Protein AF-A0A379E3A5-F1 (afdb_monomer_lite)

Structure (mmCIF, N/CA/C/O backbone):
data_AF-A0A379E3A5-F1
#
_entry.id   AF-A0A379E3A5-F1
#
loop_
_atom_site.group_PDB
_atom_site.id
_atom_site.type_symbol
_atom_site.label_atom_id
_atom_site.label_alt_id
_atom_site.label_comp_id
_atom_site.label_asym_id
_atom_site.label_entity_id
_atom_site.label_seq_id
_atom_site.pdbx_PDB_ins_code
_atom_site.Cartn_x
_atom_site.Cartn_y
_atom_site.Cartn_z
_atom_site.occupancy
_atom_site.B_iso_or_equiv
_atom_site.auth_seq_id
_atom_site.auth_comp_id
_atom_site.auth_asym_id
_atom_site.auth_atom_id
_atom_site.pdbx_PDB_model_num
ATOM 1 N N . MET A 1 1 ? -77.070 34.962 25.515 1.00 41.66 1 MET A N 1
ATOM 2 C CA . MET A 1 1 ? -76.681 36.054 24.591 1.00 41.66 1 MET A CA 1
ATOM 3 C C . MET A 1 1 ? -75.166 36.181 24.568 1.00 41.66 1 MET A C 1
ATOM 5 O O . MET A 1 1 ? -74.555 35.970 25.603 1.00 41.66 1 MET A O 1
ATOM 9 N N . LYS A 1 2 ? -74.627 36.592 23.411 1.00 41.41 2 LYS A N 1
ATOM 10 C CA . LYS A 1 2 ? -73.234 36.985 23.118 1.00 41.41 2 LYS A CA 1
ATOM 11 C C . LYS A 1 2 ? -72.189 35.866 22.981 1.00 41.41 2 LYS A C 1
ATOM 13 O O . LYS A 1 2 ? -71.687 35.300 23.939 1.00 41.41 2 LYS A O 1
ATOM 18 N N . LYS A 1 3 ? -71.871 35.630 21.704 1.00 47.22 3 LYS A N 1
ATOM 19 C CA . LYS A 1 3 ? -70.732 34.888 21.165 1.00 47.22 3 LYS A CA 1
ATOM 20 C C . LYS A 1 3 ? -69.442 35.568 21.634 1.00 47.22 3 LYS A C 1
ATOM 22 O O . LYS A 1 3 ? -69.296 36.773 21.432 1.00 47.22 3 LYS A O 1
ATOM 27 N N . ILE A 1 4 ? -68.544 34.814 22.257 1.00 56.84 4 ILE A N 1
ATOM 28 C CA . ILE A 1 4 ? -67.207 35.296 22.605 1.00 56.84 4 ILE A CA 1
ATOM 29 C C . ILE A 1 4 ? -66.348 35.166 21.345 1.00 56.84 4 ILE A C 1
ATOM 31 O O . ILE A 1 4 ? -66.175 34.072 20.812 1.00 56.84 4 ILE A O 1
ATOM 35 N N . LEU A 1 5 ? -65.883 36.307 20.842 1.00 57.22 5 LEU A N 1
ATOM 36 C CA . LEU A 1 5 ? -64.847 36.397 19.820 1.00 57.2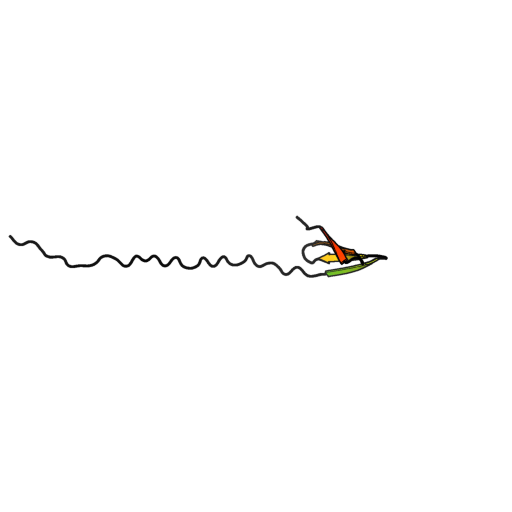2 5 LEU A CA 1
ATOM 37 C C . LEU A 1 5 ? -63.534 35.896 20.429 1.00 57.22 5 LEU A C 1
ATOM 39 O O . LEU A 1 5 ? -63.093 36.448 21.434 1.00 57.22 5 LEU A O 1
ATOM 43 N N . PHE A 1 6 ? -62.905 34.898 19.811 1.00 51.16 6 PHE A N 1
ATOM 44 C CA . PHE A 1 6 ? -61.496 34.599 20.053 1.00 51.16 6 PHE A CA 1
ATOM 45 C C . PHE A 1 6 ? -60.713 34.728 18.754 1.00 51.16 6 PHE A C 1
ATOM 47 O O . PHE A 1 6 ? -61.046 34.144 17.724 1.00 51.16 6 PHE A O 1
ATOM 54 N N . SER A 1 7 ? -59.712 35.591 18.841 1.00 56.69 7 SER A N 1
ATOM 55 C CA . SER A 1 7 ? -58.827 36.048 17.789 1.00 56.69 7 SER A CA 1
ATOM 56 C C . SER A 1 7 ? -57.903 34.950 17.257 1.00 56.69 7 SER A C 1
ATOM 58 O O . SER A 1 7 ? -57.435 34.095 18.000 1.00 56.69 7 SER A O 1
ATOM 60 N N . LEU A 1 8 ? -57.632 35.054 15.955 1.00 51.56 8 LEU A N 1
ATOM 61 C CA . LEU A 1 8 ? -56.345 34.896 15.268 1.00 51.56 8 LEU A CA 1
ATOM 62 C C . LEU A 1 8 ? -55.169 34.298 16.075 1.00 51.56 8 LEU A C 1
ATOM 64 O O . LEU A 1 8 ? -54.625 34.989 16.933 1.00 51.56 8 LEU A O 1
ATOM 68 N N . ALA A 1 9 ? -54.722 33.090 15.696 1.00 60.16 9 ALA A N 1
ATOM 69 C CA . ALA A 1 9 ? -53.312 32.705 15.463 1.00 60.16 9 ALA A CA 1
ATOM 70 C C . ALA A 1 9 ? -53.123 31.173 15.491 1.00 60.16 9 ALA A C 1
ATOM 72 O O . ALA A 1 9 ? -53.346 30.561 16.530 1.00 60.16 9 ALA A O 1
ATOM 73 N N . LEU A 1 10 ? -52.650 30.567 14.390 1.00 43.81 10 LEU A N 1
ATOM 74 C CA . LEU A 1 10 ? -51.956 29.261 14.368 1.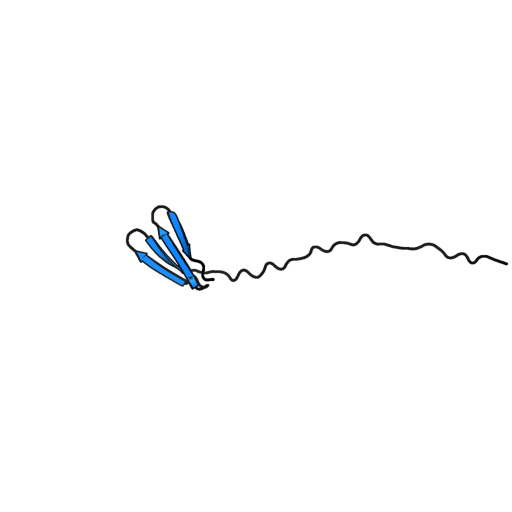00 43.81 10 LEU A CA 1
ATOM 75 C C . LEU A 1 10 ? -51.452 28.998 12.932 1.00 43.81 10 LEU A C 1
ATOM 77 O O . LEU A 1 10 ? -52.244 29.091 12.006 1.00 43.81 10 LEU A O 1
ATOM 81 N N . ALA A 1 11 ? -50.207 28.668 12.606 1.00 58.47 11 ALA A N 1
ATOM 82 C CA . ALA A 1 11 ? -48.954 28.552 13.333 1.00 58.47 11 ALA A CA 1
ATOM 83 C C . ALA A 1 11 ? -47.819 28.629 12.293 1.00 58.47 11 ALA A C 1
ATOM 85 O O . ALA A 1 11 ? -47.966 28.143 11.168 1.00 58.47 11 ALA A O 1
ATOM 86 N N . LEU A 1 12 ? -46.673 29.190 12.684 1.00 53.94 12 LEU A N 1
ATOM 87 C CA . LEU A 1 12 ? -45.418 28.987 11.968 1.00 53.94 12 LEU A CA 1
ATOM 88 C C . LEU A 1 12 ? -45.098 27.486 11.989 1.00 53.94 12 LEU A C 1
ATOM 90 O O . LEU A 1 12 ? -44.719 26.954 13.027 1.00 53.94 12 LEU A O 1
ATOM 94 N N . SER A 1 13 ? -45.244 26.793 10.865 1.00 58.03 13 SER A N 1
ATOM 95 C CA . SER A 1 13 ? -44.679 25.446 10.712 1.00 58.03 13 SER A CA 1
ATOM 96 C C . SER A 1 13 ? -44.038 25.269 9.341 1.00 58.03 13 SER A C 1
ATOM 98 O O . SER A 1 13 ? -44.205 24.262 8.664 1.00 58.03 13 SER A O 1
ATOM 100 N N . LEU A 1 14 ? -43.222 26.246 8.940 1.00 51.59 14 LEU A N 1
ATOM 101 C CA . LEU A 1 14 ? -42.094 25.922 8.076 1.00 51.59 14 LEU A CA 1
ATOM 102 C C . LEU A 1 14 ? -41.093 25.201 8.972 1.00 51.59 14 LEU A C 1
ATOM 104 O O . LEU A 1 14 ? -40.262 25.828 9.626 1.00 51.59 14 LEU A O 1
ATOM 108 N N . GLY A 1 15 ? -41.258 23.882 9.079 1.00 52.06 15 GLY A N 1
ATOM 109 C CA . GLY A 1 15 ? -40.249 23.011 9.650 1.00 52.06 15 GLY A CA 1
ATOM 110 C C . GLY A 1 15 ? -38.961 23.245 8.879 1.00 52.06 15 GLY A C 1
ATOM 111 O O . GLY A 1 15 ? -38.796 22.744 7.770 1.00 52.06 15 GLY A O 1
ATOM 112 N N . VAL A 1 16 ? -38.073 24.060 9.443 1.00 57.41 16 VAL A N 1
ATOM 113 C CA . VAL A 1 16 ? -36.685 24.120 9.015 1.00 57.41 16 VAL A CA 1
ATOM 114 C C . VAL A 1 16 ? -36.155 22.718 9.264 1.00 57.41 16 VAL A C 1
ATOM 116 O O . VAL A 1 16 ? -35.910 22.328 10.405 1.00 57.41 16 VAL A O 1
ATOM 119 N N . VAL A 1 17 ? -36.056 21.926 8.199 1.00 61.56 17 VAL A N 1
ATOM 120 C CA . VAL A 1 17 ? -35.302 20.681 8.232 1.00 61.56 17 VAL A CA 1
ATOM 121 C C . VAL A 1 17 ? -33.861 21.118 8.443 1.00 61.56 17 VAL A C 1
ATOM 123 O O . VAL A 1 17 ? -33.196 21.573 7.514 1.00 61.56 17 VAL A O 1
ATOM 126 N N . ALA A 1 18 ? -33.417 21.097 9.700 1.00 63.41 18 ALA A N 1
ATOM 127 C CA . ALA A 1 18 ? -32.030 21.359 10.031 1.00 63.41 18 ALA A CA 1
ATOM 128 C C . ALA A 1 18 ? -31.168 20.390 9.205 1.00 63.41 18 ALA A C 1
ATOM 130 O O . ALA A 1 18 ? -31.518 19.205 9.126 1.00 63.41 18 ALA A O 1
ATOM 131 N N . PRO A 1 19 ? -30.077 20.855 8.571 1.00 56.91 19 PRO A N 1
ATOM 132 C CA . PRO A 1 19 ? -29.165 19.967 7.874 1.00 56.91 19 PRO A CA 1
ATOM 133 C C . PRO A 1 19 ? -28.734 18.882 8.854 1.00 56.91 19 PRO A C 1
ATOM 135 O O . PRO A 1 19 ? -28.197 19.180 9.922 1.00 56.91 19 PRO A O 1
ATOM 138 N N . GLN A 1 20 ? -29.022 17.625 8.527 1.00 60.88 20 GLN A N 1
ATOM 139 C CA . GLN A 1 20 ? -28.477 16.511 9.280 1.00 60.88 20 GLN A CA 1
ATOM 140 C C . GLN A 1 20 ? -26.979 16.521 9.001 1.00 60.88 20 GLN A C 1
ATOM 142 O O . GLN A 1 20 ? -26.527 16.042 7.962 1.00 60.88 20 GLN A O 1
ATOM 147 N N . THR A 1 21 ? -26.211 17.138 9.897 1.00 57.91 21 THR A N 1
ATOM 148 C CA . THR A 1 21 ? -24.762 16.984 9.930 1.00 57.91 21 THR A CA 1
ATOM 149 C C . THR A 1 21 ? -24.506 15.526 10.266 1.00 57.91 21 THR A C 1
ATOM 151 O O . THR A 1 21 ? -24.429 15.138 11.430 1.00 57.91 21 THR A O 1
ATOM 154 N N . VAL A 1 22 ? -24.425 14.693 9.232 1.00 61.00 22 VAL A N 1
ATOM 155 C CA . VAL A 1 22 ? -23.822 13.377 9.353 1.00 61.00 22 VAL A CA 1
ATOM 156 C C . VAL A 1 22 ? -22.369 13.672 9.681 1.00 61.00 22 VAL A C 1
ATOM 158 O O . VAL A 1 22 ? -21.612 14.109 8.815 1.00 61.00 22 VAL A O 1
ATOM 161 N N . ALA A 1 23 ? -22.000 13.536 10.955 1.00 60.69 23 ALA A N 1
ATOM 162 C CA . ALA A 1 23 ? -20.605 13.544 11.344 1.00 60.69 23 ALA A CA 1
ATOM 163 C C . ALA A 1 23 ? -19.930 12.482 10.477 1.00 60.69 23 ALA A C 1
ATOM 165 O O . ALA A 1 23 ? -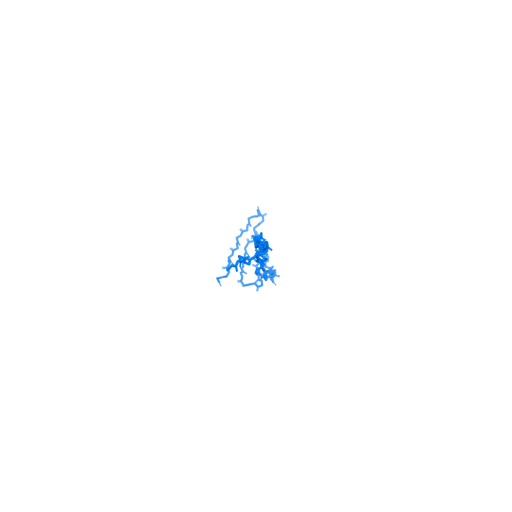20.241 11.295 10.606 1.00 60.69 23 ALA A O 1
ATOM 166 N N . ALA A 1 24 ? -19.091 12.917 9.534 1.00 60.97 24 ALA A N 1
ATOM 167 C CA . ALA A 1 24 ? -18.269 12.009 8.763 1.00 60.97 24 ALA A CA 1
ATOM 168 C C . ALA A 1 24 ? -17.557 11.136 9.794 1.00 60.97 24 ALA A C 1
ATOM 170 O O . ALA A 1 24 ? -16.829 11.656 10.643 1.00 60.97 24 ALA A O 1
ATOM 171 N N . LYS A 1 25 ? -17.878 9.835 9.797 1.00 54.28 25 LYS A N 1
ATOM 172 C CA . LYS A 1 25 ? -17.227 8.840 10.647 1.00 54.28 25 LYS A CA 1
ATOM 173 C C . LYS A 1 25 ? -15.741 9.110 10.496 1.00 54.28 25 LYS A C 1
ATOM 175 O O . LYS A 1 25 ? -15.256 8.995 9.376 1.00 54.28 25 LYS A O 1
ATOM 180 N N . SER A 1 26 ? -15.098 9.578 11.571 1.00 53.91 26 SER A N 1
ATOM 181 C CA . SER A 1 26 ? -13.692 9.976 11.569 1.00 53.91 26 SER A CA 1
ATOM 182 C C . SER A 1 26 ? -12.919 8.896 10.829 1.00 53.91 26 SER A C 1
ATOM 184 O O . SER A 1 26 ? -12.808 7.775 11.328 1.00 53.91 26 SER A O 1
ATOM 186 N N . SER A 1 27 ? -12.520 9.176 9.586 1.00 62.88 27 SER A N 1
ATOM 187 C CA . SER A 1 27 ? -11.701 8.252 8.825 1.00 62.88 27 SER A CA 1
ATOM 188 C C . SER A 1 27 ? -10.367 8.305 9.539 1.00 62.88 27 SER A C 1
ATOM 190 O O . SER A 1 27 ? -9.622 9.274 9.382 1.00 62.88 27 SER A O 1
ATOM 192 N N . SER A 1 28 ? -10.122 7.343 10.424 1.00 72.06 28 SER A N 1
ATOM 193 C CA . SER A 1 28 ? -8.817 7.150 11.036 1.00 72.06 28 SER A CA 1
ATOM 194 C C . SER A 1 28 ? -7.793 7.235 9.915 1.00 72.06 28 SER A C 1
ATOM 196 O O . SER A 1 28 ? -7.893 6.496 8.937 1.00 72.06 28 SER A O 1
ATOM 198 N N . LYS A 1 29 ? -6.897 8.221 10.003 1.00 86.00 29 LYS A N 1
ATOM 199 C CA . LYS A 1 29 ? -5.884 8.461 8.982 1.00 86.00 29 LYS A CA 1
ATOM 200 C C . LYS A 1 29 ? -5.071 7.175 8.836 1.00 86.00 29 LYS A C 1
ATOM 202 O O . LYS A 1 29 ? -4.435 6.745 9.796 1.00 86.00 29 LYS A O 1
ATOM 207 N N . ILE A 1 30 ? -5.152 6.552 7.665 1.00 89.31 30 ILE A N 1
ATOM 208 C CA . ILE A 1 30 ? -4.335 5.390 7.327 1.00 89.31 30 ILE A CA 1
ATOM 209 C C . ILE A 1 30 ? -2.988 5.938 6.866 1.00 89.31 30 ILE A C 1
ATOM 211 O O . ILE A 1 30 ? -2.924 6.787 5.976 1.00 89.31 30 ILE A O 1
ATOM 215 N N . GLU A 1 31 ? -1.923 5.502 7.521 1.00 94.56 31 GLU A N 1
ATOM 216 C CA . GLU A 1 31 ? -0.556 5.946 7.266 1.00 94.56 31 GLU A CA 1
ATOM 217 C C . GLU A 1 31 ? 0.296 4.748 6.864 1.00 94.56 31 GLU A C 1
ATOM 219 O O . GLU A 1 31 ? 0.019 3.620 7.266 1.00 94.56 31 GLU A O 1
ATOM 224 N N . VAL A 1 32 ? 1.339 4.990 6.075 1.00 95.94 32 VAL A N 1
ATOM 225 C CA . VAL A 1 32 ? 2.340 3.967 5.764 1.00 95.94 32 VAL A CA 1
ATOM 226 C C . VAL A 1 32 ? 3.253 3.794 6.972 1.00 95.94 32 VAL A C 1
ATOM 228 O O . VAL A 1 32 ? 3.805 4.773 7.474 1.00 95.94 32 VAL A O 1
ATOM 231 N N . THR A 1 33 ? 3.420 2.558 7.431 1.00 97.38 33 THR A N 1
ATOM 232 C CA . THR A 1 33 ? 4.282 2.226 8.573 1.00 97.38 33 THR A CA 1
ATOM 233 C C . THR A 1 33 ? 5.588 1.563 8.156 1.00 97.38 33 THR A C 1
ATOM 235 O O . THR A 1 33 ? 6.579 1.687 8.868 1.00 97.38 33 THR A O 1
ATOM 238 N N . GLU A 1 34 ? 5.606 0.862 7.022 1.00 98.00 34 GLU A N 1
ATOM 239 C CA . GLU A 1 34 ? 6.794 0.174 6.514 1.00 98.00 34 GLU A CA 1
ATOM 240 C C . GLU A 1 34 ? 6.770 0.129 4.984 1.00 98.00 34 GLU A C 1
ATOM 242 O O . GLU A 1 34 ? 5.702 -0.019 4.390 1.00 98.00 34 GLU A O 1
ATOM 247 N N . ILE A 1 35 ? 7.951 0.244 4.369 1.00 98.06 35 ILE A N 1
ATOM 248 C CA . ILE A 1 35 ? 8.178 0.012 2.940 1.00 98.06 35 ILE A CA 1
ATOM 249 C C . ILE A 1 35 ? 9.387 -0.917 2.811 1.00 98.06 35 ILE A C 1
ATOM 251 O O . ILE A 1 35 ? 10.447 -0.633 3.375 1.00 98.06 35 ILE A O 1
ATOM 255 N N . LYS A 1 36 ? 9.235 -2.012 2.066 1.00 98.25 36 LYS A N 1
ATOM 256 C CA . LYS A 1 36 ? 10.327 -2.901 1.663 1.00 98.25 36 LYS A CA 1
ATOM 257 C C . LYS A 1 36 ? 10.475 -2.851 0.153 1.00 98.25 36 LYS A C 1
ATOM 259 O O . LYS A 1 36 ? 9.517 -3.090 -0.574 1.00 98.25 36 LYS A O 1
ATOM 264 N N . HIS A 1 37 ? 11.688 -2.560 -0.291 1.00 98.19 37 HIS A N 1
ATOM 265 C CA . HIS A 1 37 ? 12.018 -2.483 -1.706 1.00 98.19 37 HIS A CA 1
ATOM 266 C C . HIS A 1 37 ? 12.420 -3.861 -2.233 1.00 98.19 37 HIS A C 1
ATOM 268 O O . HIS A 1 37 ? 13.292 -4.524 -1.660 1.00 98.19 37 HIS A O 1
ATOM 274 N N . HIS A 1 38 ? 11.806 -4.267 -3.338 1.00 96.56 38 HIS A N 1
ATOM 275 C CA . HIS A 1 38 ? 12.124 -5.474 -4.088 1.00 96.56 38 HIS A CA 1
ATOM 276 C C . HIS A 1 38 ? 12.451 -5.111 -5.539 1.00 96.56 38 HIS A C 1
ATOM 278 O O . HIS A 1 38 ? 12.162 -4.011 -6.004 1.00 96.56 38 HIS A O 1
ATOM 284 N N . ASP A 1 39 ? 13.066 -6.043 -6.264 1.00 97.06 39 ASP A N 1
ATOM 285 C CA . ASP A 1 39 ? 13.289 -5.866 -7.699 1.00 97.06 39 ASP A CA 1
ATOM 286 C C . ASP A 1 39 ? 11.931 -5.865 -8.425 1.00 97.06 39 ASP A C 1
ATOM 288 O O . ASP A 1 39 ? 11.215 -6.872 -8.420 1.00 97.06 39 ASP A O 1
ATOM 292 N N . GLY A 1 40 ? 11.547 -4.712 -8.980 1.00 94.94 40 GLY A N 1
ATOM 293 C CA . GLY A 1 40 ? 10.295 -4.506 -9.711 1.00 94.94 40 GLY A CA 1
ATOM 294 C C . GLY A 1 40 ? 9.065 -4.091 -8.887 1.00 94.94 40 GLY A C 1
ATOM 295 O O . GLY A 1 40 ? 8.022 -3.826 -9.496 1.00 94.94 40 GLY A O 1
ATOM 296 N N . TYR A 1 41 ? 9.132 -4.025 -7.547 1.00 98.00 41 TYR A N 1
ATOM 297 C CA . TYR A 1 41 ? 8.019 -3.529 -6.719 1.00 98.00 41 TYR A CA 1
ATOM 298 C C . TYR A 1 41 ? 8.406 -3.140 -5.280 1.00 98.00 41 TYR A C 1
ATOM 300 O O . TYR A 1 41 ? 9.383 -3.633 -4.722 1.00 98.00 41 TYR A O 1
ATOM 308 N N . ASP A 1 42 ? 7.546 -2.346 -4.642 1.00 98.38 42 ASP A N 1
ATOM 309 C CA . ASP A 1 42 ? 7.585 -2.040 -3.211 1.00 98.38 42 ASP A CA 1
ATOM 310 C C . ASP A 1 42 ? 6.453 -2.755 -2.462 1.00 98.38 42 ASP A C 1
ATOM 312 O O . ASP A 1 42 ? 5.284 -2.669 -2.848 1.00 98.38 42 ASP A O 1
ATOM 316 N N . GLU A 1 43 ? 6.784 -3.439 -1.367 1.00 97.94 43 GLU A N 1
ATOM 317 C CA . GLU A 1 43 ? 5.818 -3.959 -0.394 1.00 97.94 43 GLU A CA 1
ATOM 318 C C . GLU A 1 43 ? 5.589 -2.904 0.696 1.00 97.94 43 GLU A C 1
ATOM 320 O O . GLU A 1 43 ? 6.535 -2.449 1.341 1.00 97.94 43 GLU A O 1
ATOM 325 N N . VAL A 1 44 ? 4.334 -2.508 0.908 1.00 98.12 44 VAL A N 1
ATOM 326 C CA . VAL A 1 44 ? 3.954 -1.409 1.804 1.00 98.12 44 VAL A CA 1
ATOM 327 C C . VAL A 1 44 ? 2.973 -1.901 2.861 1.00 98.12 44 VAL A C 1
ATOM 329 O O . VAL A 1 44 ? 1.930 -2.465 2.531 1.00 98.12 44 VAL A O 1
ATOM 332 N N . THR A 1 45 ? 3.271 -1.625 4.129 1.00 97.69 45 THR A N 1
ATOM 333 C CA . THR A 1 45 ? 2.391 -1.919 5.270 1.00 97.69 45 THR A CA 1
ATOM 334 C C . THR A 1 45 ? 1.724 -0.638 5.756 1.00 97.69 45 THR A C 1
ATOM 336 O O . THR A 1 45 ? 2.380 0.400 5.889 1.00 97.69 45 THR A O 1
ATOM 339 N N . PHE A 1 46 ? 0.428 -0.712 6.055 1.00 96.31 46 PHE A N 1
ATOM 340 C CA . PHE A 1 46 ? -0.370 0.413 6.532 1.00 96.31 46 PHE A CA 1
ATOM 341 C C . PHE A 1 46 ? -0.722 0.284 8.022 1.00 96.31 46 PHE A C 1
ATOM 343 O O . PHE A 1 46 ? -0.782 -0.811 8.585 1.00 96.31 46 PHE A O 1
ATOM 350 N N . SER A 1 47 ? -1.000 1.417 8.669 1.00 94.69 47 SER A N 1
ATOM 351 C CA . SER A 1 47 ? -1.291 1.507 10.107 1.00 94.69 47 SER A CA 1
ATOM 352 C C . SER A 1 47 ? -2.575 0.793 10.544 1.00 94.69 47 SER A C 1
ATOM 354 O O . SER A 1 47 ? -2.734 0.480 11.723 1.00 94.69 47 SER A O 1
ATOM 356 N N . ASP A 1 48 ? -3.482 0.507 9.612 1.00 92.75 48 ASP A N 1
ATOM 357 C CA . ASP A 1 48 ? -4.702 -0.277 9.827 1.00 92.75 48 ASP A CA 1
ATOM 358 C C . ASP A 1 48 ? -4.467 -1.799 9.713 1.00 92.75 48 ASP A C 1
ATOM 360 O O . ASP A 1 48 ? -5.376 -2.598 9.949 1.00 92.75 48 ASP A O 1
ATOM 364 N N . GLY A 1 49 ? -3.239 -2.219 9.396 1.00 93.31 49 GLY A N 1
ATOM 365 C CA . GLY A 1 49 ? -2.865 -3.613 9.174 1.00 93.31 49 GLY A CA 1
ATOM 366 C C . GLY A 1 49 ? -3.187 -4.132 7.773 1.00 93.31 49 GLY A C 1
ATOM 367 O O . GLY A 1 49 ? -2.989 -5.323 7.528 1.00 93.31 49 GLY A O 1
ATOM 368 N N . SER A 1 50 ? -3.677 -3.277 6.873 1.00 95.62 50 SER A N 1
ATOM 369 C CA . SER A 1 50 ? -3.701 -3.549 5.438 1.00 95.62 50 SER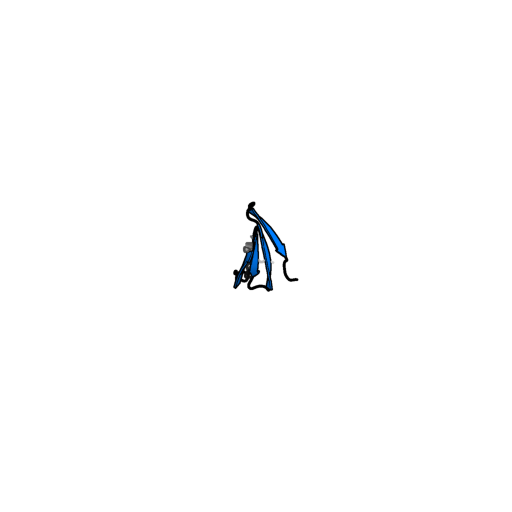 A CA 1
ATOM 370 C C . SER A 1 50 ? -2.269 -3.556 4.885 1.00 95.62 50 SER A C 1
ATOM 372 O O . SER A 1 50 ? -1.343 -3.013 5.496 1.00 95.62 50 SER A O 1
ATOM 374 N N . TYR A 1 51 ? -2.072 -4.142 3.707 1.00 96.81 51 TYR A N 1
ATOM 375 C CA . TYR A 1 51 ? -0.785 -4.109 3.004 1.00 96.81 51 TYR A CA 1
ATOM 376 C C . TYR A 1 51 ? -0.991 -4.001 1.492 1.00 96.81 51 TYR A C 1
ATOM 378 O O . TYR A 1 51 ? -2.078 -4.285 0.986 1.00 96.81 51 TYR A O 1
ATOM 386 N N . GLY A 1 52 ? 0.030 -3.581 0.752 1.00 97.25 52 GLY A N 1
ATOM 387 C CA . GLY A 1 52 ? -0.048 -3.464 -0.699 1.00 97.25 52 GLY A CA 1
ATOM 388 C C . GLY A 1 52 ? 1.282 -3.651 -1.416 1.00 97.25 52 GLY A C 1
ATOM 389 O 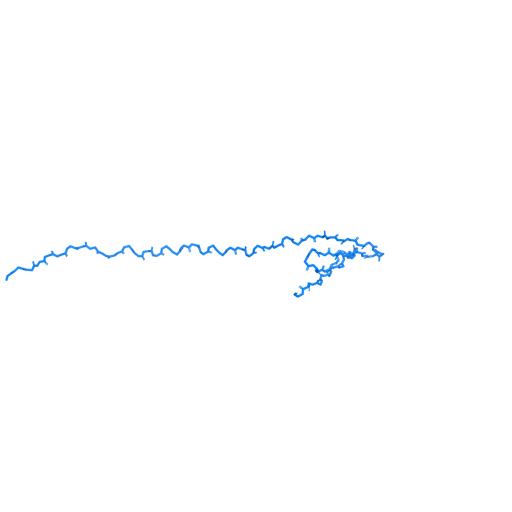O . GLY A 1 52 ? 2.343 -3.611 -0.802 1.00 97.25 52 GLY A O 1
ATOM 390 N N . PHE A 1 53 ? 1.190 -3.846 -2.728 1.00 98.12 53 PHE A N 1
ATOM 391 C CA . PHE A 1 53 ? 2.321 -3.938 -3.648 1.00 98.12 53 PHE A CA 1
ATOM 392 C C . PHE A 1 53 ? 2.219 -2.819 -4.681 1.00 98.12 53 PHE A C 1
ATOM 394 O O . PHE A 1 53 ? 1.161 -2.663 -5.297 1.00 98.12 53 PHE A O 1
ATOM 401 N N . PHE A 1 54 ? 3.299 -2.063 -4.861 1.00 97.62 54 PHE A N 1
ATOM 402 C CA . PHE A 1 54 ? 3.408 -0.953 -5.807 1.00 97.62 54 PHE A CA 1
ATOM 403 C C . PHE A 1 54 ? 4.472 -1.297 -6.844 1.00 97.62 54 PHE A C 1
ATOM 405 O O . PHE A 1 54 ? 5.645 -1.407 -6.508 1.00 97.62 54 PHE A O 1
ATOM 412 N N . PHE A 1 55 ? 4.058 -1.505 -8.086 1.00 97.88 55 PHE A N 1
ATOM 413 C CA . PHE A 1 55 ? 4.930 -1.953 -9.167 1.00 97.88 55 PHE A CA 1
ATOM 414 C C . PHE A 1 55 ? 5.513 -0.758 -9.931 1.00 97.88 55 PHE A C 1
ATOM 416 O O . PHE A 1 55 ? 4.915 0.319 -9.981 1.00 97.88 55 PHE A O 1
ATOM 423 N N . GLU A 1 56 ? 6.669 -0.950 -10.569 1.00 96.25 56 GLU A N 1
ATOM 424 C CA . GLU A 1 56 ? 7.352 0.104 -11.342 1.00 96.25 56 GLU A CA 1
ATOM 425 C C . GLU A 1 56 ? 6.533 0.629 -12.531 1.00 96.25 56 GLU A C 1
ATOM 427 O O . GLU A 1 56 ? 6.713 1.767 -12.965 1.00 96.25 56 GLU A O 1
ATOM 432 N N . ASP A 1 57 ? 5.603 -0.179 -13.042 1.00 96.06 57 ASP A N 1
ATOM 433 C CA . ASP A 1 57 ? 4.679 0.208 -14.110 1.00 96.06 57 ASP A CA 1
ATOM 434 C C . ASP A 1 57 ? 3.533 1.124 -13.629 1.00 96.06 57 ASP A C 1
ATOM 436 O O . ASP A 1 57 ? 2.701 1.556 -14.430 1.00 96.06 57 ASP A O 1
ATOM 440 N N . GLY A 1 58 ? 3.497 1.446 -12.331 1.00 93.44 58 GLY A N 1
ATOM 441 C CA . GLY A 1 58 ? 2.485 2.284 -11.693 1.00 93.44 58 GLY A CA 1
ATOM 442 C C . GLY A 1 58 ? 1.238 1.525 -11.232 1.00 93.44 58 GLY A C 1
ATOM 443 O O . GLY A 1 58 ? 0.334 2.136 -10.654 1.00 93.44 58 GLY A O 1
ATOM 444 N N . THR A 1 59 ? 1.169 0.211 -11.452 1.00 96.81 59 THR A N 1
ATOM 445 C CA . THR A 1 59 ? 0.098 -0.636 -10.923 1.00 96.81 59 THR A CA 1
ATOM 446 C C . THR A 1 59 ? 0.241 -0.771 -9.410 1.00 96.81 59 THR A C 1
ATOM 448 O O . THR A 1 59 ? 1.345 -0.891 -8.880 1.00 96.81 59 THR A O 1
ATOM 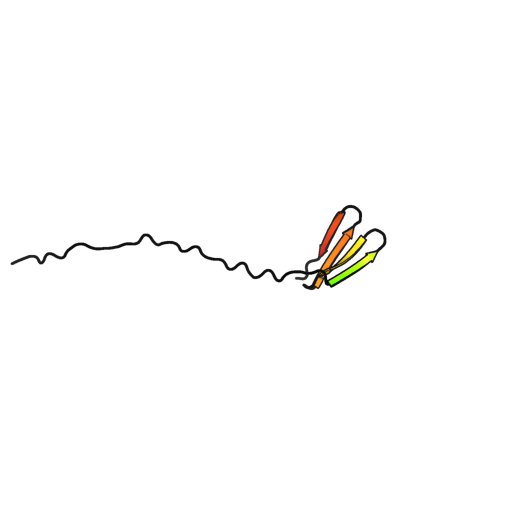451 N N . TYR A 1 60 ? -0.883 -0.801 -8.694 1.00 95.38 60 TYR A N 1
ATOM 452 C CA . TYR A 1 60 ? -0.896 -1.113 -7.269 1.00 95.38 60 TYR A CA 1
ATOM 453 C C . TYR A 1 60 ? -2.004 -2.103 -6.924 1.00 95.38 60 TYR A C 1
ATOM 455 O O . TYR A 1 60 ? -3.102 -2.066 -7.477 1.00 95.38 60 TYR A O 1
ATOM 463 N N . THR A 1 61 ? -1.710 -2.997 -5.984 1.00 97.19 61 THR A N 1
ATOM 464 C CA . THR A 1 61 ? -2.689 -3.912 -5.387 1.00 97.19 61 THR A CA 1
ATOM 465 C C . THR A 1 61 ? -2.682 -3.708 -3.884 1.00 97.19 61 THR A C 1
ATOM 467 O O . THR A 1 61 ? -1.619 -3.759 -3.274 1.00 97.19 61 THR A O 1
ATOM 470 N N . ILE A 1 62 ? -3.853 -3.487 -3.284 1.00 96.62 62 ILE A N 1
ATOM 471 C CA . ILE A 1 62 ? -3.998 -3.279 -1.839 1.00 96.62 62 ILE A CA 1
ATOM 472 C C . ILE A 1 62 ? -4.938 -4.345 -1.279 1.00 96.62 62 ILE A C 1
ATOM 474 O O . ILE A 1 62 ? -6.055 -4.522 -1.768 1.00 96.62 62 ILE A O 1
ATOM 478 N N . TYR A 1 63 ? -4.485 -5.029 -0.234 1.00 96.25 63 TYR A N 1
ATOM 479 C CA . TYR A 1 63 ? -5.246 -6.002 0.533 1.00 96.25 63 TYR A CA 1
ATOM 480 C C . TYR A 1 63 ? -5.713 -5.351 1.826 1.00 96.25 63 TYR A C 1
ATOM 482 O O . TYR A 1 63 ? -4.913 -5.030 2.707 1.00 96.25 63 TYR A O 1
ATOM 490 N N . ILE A 1 64 ? -7.024 -5.149 1.919 1.00 93.62 64 ILE A N 1
ATOM 491 C CA . ILE A 1 64 ? -7.651 -4.505 3.069 1.00 93.62 64 ILE A CA 1
ATOM 492 C C . ILE A 1 64 ? -7.854 -5.545 4.166 1.00 93.62 64 ILE A C 1
ATOM 494 O O . ILE A 1 64 ? -8.406 -6.621 3.918 1.00 93.62 64 ILE A O 1
ATOM 498 N N . LYS A 1 65 ? -7.430 -5.216 5.385 1.00 86.69 65 LYS A N 1
ATOM 499 C CA . LYS A 1 65 ? -7.736 -6.039 6.552 1.00 86.69 65 LYS A CA 1
ATOM 500 C C . LYS A 1 65 ? -9.240 -5.935 6.894 1.00 86.69 65 LYS A C 1
ATOM 502 O O . LYS A 1 65 ? -9.732 -4.811 6.979 1.00 86.69 65 LYS A O 1
ATOM 507 N N . PRO A 1 66 ? -9.963 -7.061 7.074 1.00 76.69 66 PRO A N 1
ATOM 508 C CA . PRO A 1 66 ? -11.394 -7.053 7.400 1.00 76.69 66 PRO A CA 1
ATOM 509 C C . PRO A 1 66 ? -11.734 -6.385 8.735 1.00 76.69 66 PRO A C 1
ATOM 511 O O . PRO A 1 66 ? -10.917 -6.502 9.681 1.00 76.69 66 PRO A O 1
#

pLDDT: mean 78.57, std 20.18, range [41.41, 98.38]

Secondary structure (DSSP, 8-state):
--PPP--------------------------EEEEEEETTEEEEEETTS-EEEEETTS-EEEE---

Foldseek 3Di:
DDDDDDDDDDDPPPPPPDPPPPPPPPPPDKDWDDWDDDVQWIWTAIPQRKIKIQGPVRDIDIGDDD

Radius of gyration: 30.5 Å; chains: 1; bounding box: 90×44×39 Å

Sequence (66 aa):
MKKILFSLALALSLGVVAPQTVAAKSSSKIEVTEIKHHDGYDEVTFSDGSYGFFFEDGTYTIYIKP

Organism: NCBI:txid28129